Protein AF-K7WYJ3-F1 (afdb_monomer_lite)

Radius of gyration: 38.77 Å; chains: 1; bounding box: 84×34×86 Å

Sequence (149 aa):
MKNLEKLLELRNNISKLQFEIEGLMPEAVGEAIEVLGTCENTKNKTVYQNNNSKIVLVFKKQYETPQTDLKLNRLESDIRTATAKLSQNKANDLARIESEIEKHQQAIAELELERNRVIFTPYLSRLKKEYELRRQETMTLKPTLSVFL

Structure (mmCIF, N/CA/C/O backbone):
data_AF-K7WYJ3-F1
#
_entry.id   AF-K7WYJ3-F1
#
loop_
_atom_site.group_PDB
_atom_site.id
_atom_site.type_symbol
_atom_site.label_atom_id
_atom_site.label_alt_id
_atom_site.label_comp_id
_atom_site.label_asym_id
_atom_site.label_entity_id
_atom_site.label_seq_id
_atom_site.pdbx_PDB_ins_code
_atom_site.Cartn_x
_atom_site.Cartn_y
_atom_site.Cartn_z
_atom_site.occupancy
_atom_site.B_iso_or_equiv
_atom_site.auth_seq_id
_atom_site.auth_comp_id
_atom_site.auth_asym_id
_atom_site.auth_atom_id
_atom_site.pdbx_PDB_model_num
ATOM 1 N N . MET A 1 1 ? 26.509 -19.819 38.153 1.00 55.59 1 MET A N 1
ATOM 2 C CA . MET A 1 1 ? 25.791 -18.873 37.275 1.00 55.59 1 MET A CA 1
ATOM 3 C C . MET A 1 1 ? 24.685 -18.121 38.035 1.00 55.59 1 MET A C 1
ATOM 5 O O . MET A 1 1 ? 23.599 -17.924 37.515 1.00 55.59 1 MET A O 1
ATOM 9 N N . LYS A 1 2 ? 24.972 -17.608 39.244 1.00 73.75 2 LYS A N 1
ATOM 10 C CA . LYS A 1 2 ? 23.937 -17.094 40.167 1.00 73.75 2 LYS A CA 1
ATOM 11 C C . LYS A 1 2 ? 23.211 -15.836 39.667 1.00 73.75 2 LYS A C 1
ATOM 13 O O . LYS A 1 2 ? 22.013 -15.689 39.858 1.00 73.75 2 LYS A O 1
ATOM 18 N N . ASN A 1 3 ? 23.93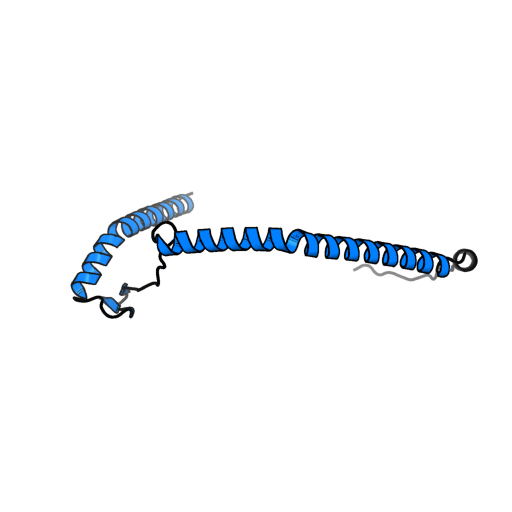2 -14.928 39.009 1.00 78.62 3 ASN A N 1
ATOM 19 C CA . ASN A 1 3 ? 23.344 -13.677 38.519 1.00 78.62 3 ASN A CA 1
ATOM 20 C C . ASN A 1 3 ? 22.496 -13.876 37.254 1.00 78.62 3 ASN A C 1
ATOM 22 O O . ASN A 1 3 ? 21.557 -13.120 37.042 1.00 78.62 3 ASN A O 1
ATOM 26 N N . LEU A 1 4 ? 22.807 -14.891 36.437 1.00 82.31 4 LEU A N 1
ATOM 27 C CA . LEU A 1 4 ? 22.031 -15.227 35.238 1.00 82.31 4 LEU A CA 1
ATOM 28 C C . LEU A 1 4 ? 20.688 -15.863 35.619 1.00 82.31 4 LEU A C 1
ATOM 30 O O . LEU A 1 4 ? 19.653 -15.463 35.097 1.00 82.31 4 LEU A O 1
ATOM 34 N N . GLU A 1 5 ? 20.699 -16.779 36.589 1.00 85.38 5 GLU A N 1
ATOM 35 C CA . GLU A 1 5 ? 19.487 -17.373 37.173 1.00 85.38 5 GLU A CA 1
ATOM 36 C C . GLU A 1 5 ? 18.604 -16.299 37.821 1.00 85.38 5 GLU A C 1
ATOM 38 O O . GLU A 1 5 ? 17.427 -16.181 37.486 1.00 85.38 5 GLU A O 1
ATOM 43 N N . LYS A 1 6 ? 19.195 -15.421 38.643 1.00 88.94 6 LYS A N 1
ATOM 44 C CA . LYS A 1 6 ? 18.475 -14.302 39.266 1.00 88.94 6 LYS A CA 1
ATOM 45 C C . LYS A 1 6 ? 17.875 -13.333 38.239 1.00 88.94 6 LYS A C 1
ATOM 47 O O . LYS A 1 6 ? 16.802 -12.781 38.466 1.00 88.94 6 LYS A O 1
ATOM 52 N N . LEU A 1 7 ? 18.540 -13.118 37.103 1.00 89.12 7 LEU A N 1
ATOM 53 C CA . LEU A 1 7 ? 18.020 -12.269 36.027 1.00 89.12 7 LEU A CA 1
ATOM 54 C C . LEU A 1 7 ? 16.800 -12.906 35.345 1.00 89.12 7 LEU A C 1
ATOM 56 O O . LEU A 1 7 ? 15.811 -12.212 35.100 1.00 89.12 7 LEU A O 1
ATOM 60 N N . LEU A 1 8 ? 16.836 -14.217 35.088 1.00 90.12 8 LEU A N 1
ATOM 61 C CA . LEU A 1 8 ? 15.690 -14.958 34.549 1.00 90.12 8 LEU A CA 1
ATOM 62 C C . LEU A 1 8 ? 14.504 -14.960 35.522 1.00 90.12 8 LEU A C 1
ATOM 64 O O . LEU A 1 8 ? 13.371 -14.721 35.105 1.00 90.12 8 LEU A O 1
ATOM 68 N N . GLU A 1 9 ? 14.752 -15.150 36.818 1.00 92.06 9 GLU A N 1
ATOM 69 C CA . GLU A 1 9 ? 13.718 -15.060 37.857 1.00 92.06 9 GLU A CA 1
ATOM 70 C C . GLU A 1 9 ? 13.060 -13.679 37.893 1.00 92.06 9 GLU A C 1
ATOM 72 O O . GLU A 1 9 ? 11.833 -13.579 37.887 1.00 92.06 9 GLU A O 1
ATOM 77 N N . LEU A 1 10 ? 13.855 -12.605 37.861 1.00 93.69 10 LEU A N 1
ATOM 78 C CA . LEU A 1 10 ? 13.325 -11.242 37.813 1.00 93.69 10 LEU A CA 1
ATOM 79 C C . LEU A 1 10 ? 12.482 -11.007 36.555 1.00 93.69 10 LEU A C 1
ATOM 81 O O . LEU A 1 10 ? 11.416 -10.399 36.642 1.00 93.69 10 LEU A O 1
ATOM 85 N N . ARG A 1 11 ? 12.905 -11.520 35.393 1.00 93.00 11 ARG A N 1
ATOM 86 C CA . ARG A 1 11 ? 12.139 -11.389 34.145 1.00 93.00 11 ARG A CA 1
ATOM 87 C C . ARG A 1 11 ? 10.809 -12.146 34.196 1.00 93.00 11 ARG A C 1
ATOM 89 O O . ARG A 1 11 ? 9.789 -11.624 33.735 1.00 93.00 11 ARG A O 1
ATOM 96 N N . ASN A 1 12 ? 10.805 -13.334 34.791 1.00 91.38 12 ASN A N 1
ATOM 97 C CA . ASN A 1 12 ? 9.587 -14.111 35.016 1.00 91.38 12 ASN A CA 1
ATOM 98 C C . ASN A 1 12 ? 8.649 -13.405 35.998 1.00 91.38 12 ASN A C 1
ATOM 100 O O . ASN A 1 12 ? 7.447 -13.343 35.753 1.00 91.38 12 ASN A O 1
ATOM 104 N N . ASN A 1 13 ? 9.189 -12.815 37.064 1.00 93.88 13 ASN A N 1
ATOM 105 C CA . ASN A 1 13 ? 8.400 -12.057 38.031 1.00 93.88 13 ASN A CA 1
ATOM 106 C C . ASN A 1 13 ? 7.792 -10.796 37.408 1.00 93.88 13 ASN A C 1
ATOM 108 O O . ASN A 1 13 ? 6.624 -10.525 37.651 1.00 93.88 13 ASN A O 1
ATOM 112 N N . ILE A 1 14 ? 8.521 -10.077 36.545 1.00 93.94 14 ILE A N 1
ATOM 113 C CA . ILE A 1 14 ? 7.953 -8.955 35.773 1.00 93.94 14 ILE A CA 1
ATOM 114 C C . ILE A 1 14 ? 6.768 -9.430 34.931 1.00 93.94 14 ILE A C 1
ATOM 116 O O . ILE A 1 14 ? 5.731 -8.781 34.921 1.00 93.94 14 ILE A O 1
ATOM 120 N N . SER A 1 15 ? 6.907 -10.573 34.256 1.00 91.31 15 SER A N 1
ATOM 121 C CA . SER A 1 15 ? 5.845 -11.108 33.395 1.00 91.31 15 SER A CA 1
ATOM 122 C C . SER A 1 15 ? 4.603 -11.503 34.203 1.00 91.31 15 SER A C 1
ATOM 124 O O . SER A 1 15 ? 3.486 -11.212 33.788 1.00 91.31 15 SER A O 1
ATOM 126 N N . LYS A 1 16 ? 4.793 -12.104 35.387 1.00 92.81 16 LYS A N 1
ATOM 127 C CA . LYS A 1 16 ? 3.700 -12.421 36.322 1.00 92.81 16 LYS A CA 1
ATOM 128 C C . LYS A 1 16 ? 3.005 -11.162 36.836 1.00 92.81 16 LYS A C 1
ATOM 130 O O . LYS A 1 16 ? 1.789 -11.070 36.752 1.00 92.81 16 LYS A O 1
ATOM 135 N N . LEU A 1 17 ? 3.780 -10.179 37.293 1.00 94.56 17 LEU A N 1
ATOM 136 C CA . LEU A 1 17 ? 3.244 -8.903 37.769 1.00 94.56 17 LEU A CA 1
ATOM 137 C C . LEU A 1 17 ? 2.489 -8.165 36.662 1.00 94.56 17 LEU A C 1
ATOM 139 O O . LEU A 1 17 ? 1.451 -7.573 36.921 1.00 94.56 17 LEU A O 1
ATOM 143 N N . GLN A 1 18 ? 2.978 -8.213 35.424 1.00 92.81 18 GLN A N 1
ATOM 144 C CA . GLN A 1 18 ? 2.299 -7.591 34.292 1.00 92.81 18 GLN A CA 1
ATOM 145 C C . GLN A 1 18 ? 0.950 -8.260 33.998 1.00 92.81 18 GLN A C 1
ATOM 147 O O . GLN A 1 18 ? -0.030 -7.560 33.769 1.00 92.81 18 GLN A O 1
ATOM 152 N N . PHE A 1 19 ? 0.881 -9.589 34.087 1.00 93.00 19 PHE A N 1
ATOM 153 C CA . PHE A 1 19 ? -0.374 -10.326 33.958 1.00 93.00 19 PHE A CA 1
ATOM 154 C C . PHE A 1 19 ? -1.364 -10.001 35.088 1.00 93.00 19 PHE A C 1
ATOM 156 O O . PHE A 1 19 ? -2.544 -9.774 34.832 1.00 93.00 19 PHE A O 1
ATOM 163 N N . GLU A 1 20 ? -0.891 -9.923 36.335 1.00 93.00 20 GLU A N 1
ATOM 164 C CA . GLU A 1 20 ? -1.719 -9.511 37.478 1.00 93.00 20 GLU A CA 1
ATOM 165 C C . GLU A 1 20 ? -2.248 -8.080 37.309 1.00 93.00 20 GLU A C 1
ATOM 167 O O . GLU A 1 20 ? -3.428 -7.826 37.548 1.00 93.00 20 GLU A O 1
ATOM 172 N N . ILE A 1 21 ? -1.406 -7.156 36.832 1.00 91.81 21 ILE A N 1
ATOM 173 C CA . ILE A 1 21 ? -1.817 -5.784 36.508 1.00 91.81 21 ILE A CA 1
ATOM 174 C C . ILE A 1 21 ? -2.909 -5.799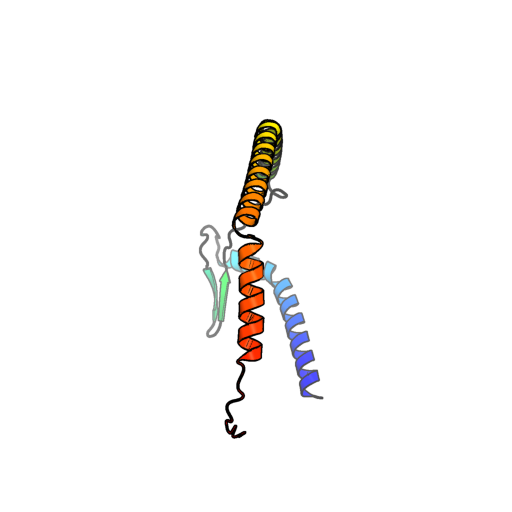 35.436 1.00 91.81 21 ILE A C 1
ATOM 176 O O . ILE A 1 21 ? -3.936 -5.153 35.614 1.00 91.81 21 ILE A O 1
ATOM 180 N N . GLU A 1 22 ? -2.724 -6.535 34.340 1.00 91.00 22 GLU A N 1
ATOM 181 C CA . GLU A 1 22 ? -3.718 -6.630 33.263 1.00 91.00 22 GLU A CA 1
ATOM 182 C C . GLU A 1 22 ? -5.058 -7.201 33.750 1.00 91.00 22 GLU A C 1
ATOM 184 O O . GLU A 1 22 ? -6.108 -6.732 33.309 1.00 91.00 22 GLU A O 1
ATOM 189 N N . GLY A 1 23 ? -5.031 -8.143 34.697 1.00 90.81 23 GLY A N 1
ATOM 190 C CA . GLY A 1 23 ? -6.229 -8.681 35.343 1.00 90.81 23 GLY A CA 1
ATOM 191 C C . GLY A 1 23 ? -6.944 -7.683 36.261 1.00 90.81 23 GLY A C 1
ATOM 192 O O . GLY A 1 23 ? -8.169 -7.624 36.245 1.00 90.81 23 GLY A O 1
ATOM 193 N N . LEU A 1 24 ? -6.197 -6.873 37.020 1.00 92.81 24 LEU A N 1
ATOM 194 C CA . LEU A 1 24 ? -6.745 -5.866 37.946 1.00 92.81 24 LEU A CA 1
ATOM 195 C C . LEU A 1 24 ? -7.192 -4.570 37.251 1.00 92.81 24 LEU A C 1
ATOM 197 O O . LEU A 1 24 ? -8.003 -3.816 37.790 1.00 92.81 24 LEU A O 1
ATOM 201 N N . MET A 1 25 ? -6.664 -4.282 36.060 1.00 89.44 25 MET A N 1
ATOM 202 C CA . MET A 1 25 ? -6.914 -3.029 35.340 1.00 89.44 25 MET A CA 1
ATOM 203 C C . MET A 1 25 ? -8.403 -2.714 35.098 1.00 89.44 25 MET A C 1
ATOM 205 O O . MET A 1 25 ? -8.779 -1.563 35.316 1.00 89.44 25 MET A O 1
ATOM 209 N N . PRO A 1 26 ? -9.274 -3.652 34.670 1.00 88.88 26 PRO A N 1
ATOM 210 C CA . PRO A 1 26 ? -10.693 -3.360 34.459 1.00 88.88 26 PRO A CA 1
ATOM 211 C C . PRO A 1 26 ? -11.414 -2.905 35.734 1.00 88.88 26 PRO A C 1
ATOM 213 O O . PRO A 1 26 ? -12.183 -1.946 35.692 1.00 88.88 26 PRO A O 1
ATOM 216 N N . GLU A 1 27 ? -11.131 -3.553 36.866 1.00 89.62 27 GLU A N 1
ATOM 217 C CA . GLU A 1 27 ? -11.721 -3.221 38.169 1.00 89.62 27 GLU A CA 1
ATOM 218 C C . GLU A 1 27 ? -11.217 -1.865 38.671 1.00 89.62 27 GLU A C 1
ATOM 220 O O . GLU A 1 27 ? -12.017 -1.005 39.037 1.00 89.62 27 GLU A O 1
ATOM 225 N N . ALA A 1 28 ? -9.906 -1.619 38.577 1.00 88.94 28 ALA A N 1
ATOM 226 C CA . ALA A 1 28 ? -9.304 -0.338 38.945 1.00 88.94 28 ALA A CA 1
ATOM 227 C C . ALA A 1 28 ? -9.809 0.829 38.072 1.00 88.94 28 ALA A C 1
ATOM 229 O O . ALA A 1 28 ? -9.935 1.960 38.544 1.00 88.94 28 ALA A O 1
ATOM 230 N N . VAL A 1 29 ? -10.119 0.578 36.793 1.00 88.19 29 VAL A N 1
ATOM 231 C CA . VAL A 1 29 ? -10.780 1.561 35.919 1.00 88.19 29 VAL A CA 1
ATOM 232 C C . VAL A 1 29 ? -12.219 1.817 36.375 1.00 88.19 29 VAL A C 1
ATOM 234 O O . VAL A 1 29 ? -12.646 2.970 36.361 1.00 88.19 29 VAL A O 1
ATOM 237 N N . GLY A 1 30 ? -12.949 0.784 36.807 1.00 84.38 30 GLY A N 1
ATOM 238 C CA . GLY A 1 30 ? -14.281 0.925 37.402 1.00 84.38 30 GLY A CA 1
ATOM 239 C C . GLY A 1 30 ? -14.266 1.816 38.645 1.00 84.38 30 GLY A C 1
ATOM 240 O O . GLY A 1 30 ? -14.965 2.829 38.680 1.00 84.38 30 GLY A O 1
ATOM 241 N N . GLU A 1 31 ? -13.384 1.518 39.600 1.00 86.00 31 GLU A N 1
ATOM 242 C CA . GLU A 1 31 ? -13.185 2.325 40.814 1.00 86.00 31 GLU A CA 1
ATOM 243 C C . GLU A 1 31 ? -12.807 3.776 40.469 1.00 86.00 31 GLU A C 1
ATOM 245 O O . GLU A 1 31 ? -13.357 4.733 41.017 1.00 86.00 31 GLU A O 1
ATOM 250 N N . ALA A 1 32 ? -11.921 3.968 39.488 1.00 86.44 32 ALA A N 1
ATOM 251 C CA . ALA A 1 32 ? -11.535 5.294 39.022 1.00 86.44 32 ALA A CA 1
ATOM 252 C C . ALA A 1 32 ? -12.703 6.116 38.455 1.00 86.44 32 ALA A C 1
ATOM 254 O O . ALA A 1 32 ? -12.738 7.339 38.623 1.00 86.44 32 ALA A O 1
ATOM 255 N N . ILE A 1 33 ? -13.644 5.466 37.767 1.00 84.12 33 ILE A N 1
ATOM 256 C CA . ILE A 1 33 ? -14.848 6.108 37.228 1.00 84.12 33 ILE A CA 1
ATOM 257 C C . ILE A 1 33 ? -15.796 6.500 38.369 1.00 84.12 33 ILE A C 1
ATOM 259 O O . ILE A 1 33 ? -16.321 7.616 38.350 1.00 84.12 33 ILE A O 1
ATOM 263 N N . GLU A 1 34 ? -15.968 5.633 39.371 1.00 84.44 34 GLU A N 1
ATOM 264 C CA . GLU A 1 34 ? -16.798 5.893 40.556 1.00 84.44 34 GLU A CA 1
ATOM 265 C C . GLU A 1 34 ? -16.271 7.073 41.381 1.00 84.44 34 GLU A C 1
ATOM 267 O O . GLU A 1 34 ? -17.028 7.994 41.694 1.00 84.44 34 GLU A O 1
ATOM 272 N N . VAL A 1 35 ? -14.959 7.110 41.649 1.00 82.50 35 VAL A N 1
ATOM 273 C CA . VAL A 1 35 ? -14.295 8.209 42.379 1.00 82.50 35 VAL A CA 1
ATOM 274 C C . VAL A 1 35 ? -14.505 9.560 41.689 1.00 82.50 35 VAL A C 1
ATOM 276 O O . VAL A 1 35 ? -14.625 10.595 42.347 1.00 82.50 35 VAL A O 1
ATOM 279 N N . LEU A 1 36 ? -14.559 9.576 40.356 1.00 78.94 36 LEU A N 1
ATOM 280 C CA . LEU A 1 36 ? -14.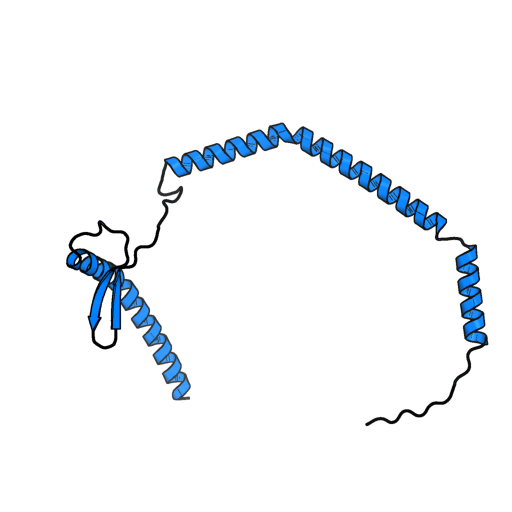720 10.802 39.577 1.00 78.94 36 LEU A CA 1
ATOM 281 C C . LEU A 1 36 ? -16.180 11.256 39.426 1.00 78.94 36 LEU A C 1
ATOM 283 O O . LEU A 1 36 ? -16.393 12.377 38.953 1.00 78.94 36 LEU A O 1
ATOM 287 N N . GLY A 1 37 ? -17.162 10.431 39.811 1.00 63.16 37 GLY A N 1
ATOM 288 C CA . GLY A 1 37 ? -18.596 10.748 39.895 1.00 63.16 37 GLY A CA 1
ATOM 289 C C . GLY A 1 37 ? -19.319 11.012 38.564 1.00 63.16 37 GLY A C 1
ATOM 290 O O . GLY A 1 37 ? -20.514 10.761 38.462 1.00 63.16 37 GLY A O 1
ATOM 291 N N . THR A 1 38 ? -18.624 11.501 37.532 1.00 63.47 38 THR A N 1
ATOM 292 C CA . THR A 1 38 ? -19.117 11.695 36.156 1.00 63.47 38 THR A CA 1
ATOM 293 C C . THR A 1 38 ? -17.950 11.768 35.156 1.00 63.47 38 THR A C 1
ATOM 295 O O . THR A 1 38 ? -17.018 12.577 35.277 1.00 63.47 38 THR A O 1
ATOM 298 N N . CYS A 1 39 ? -18.022 10.950 34.100 1.00 61.94 39 CYS A N 1
ATOM 299 C CA . CYS A 1 39 ? -17.096 10.956 32.954 1.00 61.94 39 CYS A CA 1
ATOM 300 C C . CYS A 1 39 ? -17.561 11.879 31.809 1.00 61.94 39 CYS A C 1
ATOM 302 O O . CYS A 1 39 ? -17.249 11.640 30.648 1.00 61.94 39 CYS A O 1
ATOM 304 N N . GLU A 1 40 ? -18.308 12.945 32.108 1.00 59.19 40 GLU A N 1
ATOM 305 C CA . GLU A 1 40 ? -18.893 13.824 31.079 1.00 59.19 40 GLU A CA 1
ATOM 306 C C . GLU A 1 40 ? -17.853 14.667 30.318 1.00 59.19 40 GLU A C 1
ATOM 308 O O . GLU A 1 40 ? -18.118 15.159 29.226 1.00 59.19 40 GLU A O 1
ATOM 313 N N . ASN A 1 41 ? -16.640 14.816 30.863 1.00 60.97 41 ASN A N 1
ATOM 314 C CA . ASN A 1 41 ? -15.544 15.541 30.223 1.00 60.97 41 ASN A CA 1
ATOM 315 C C . ASN A 1 41 ? -14.449 14.573 29.760 1.00 60.97 41 ASN A C 1
ATOM 317 O O . ASN A 1 41 ? -13.783 13.955 30.589 1.00 60.97 41 ASN A O 1
ATOM 321 N N . THR A 1 42 ? -14.176 14.534 28.451 1.00 66.19 42 THR A N 1
ATOM 322 C CA . THR A 1 42 ? -13.131 13.712 27.798 1.00 66.19 42 THR A CA 1
ATOM 323 C C . THR A 1 42 ? -11.701 14.216 28.052 1.00 66.19 42 THR A C 1
ATOM 325 O O . THR A 1 42 ? -10.827 14.114 27.187 1.00 66.19 42 THR A O 1
ATOM 328 N N . LYS A 1 43 ? -11.452 14.845 29.202 1.00 76.62 43 LYS A N 1
ATOM 329 C CA . LYS A 1 43 ? -10.124 15.315 29.610 1.00 76.62 43 LYS A CA 1
ATOM 330 C C . LYS A 1 43 ? -9.525 14.303 30.575 1.00 76.62 43 LYS A C 1
ATOM 332 O O . LYS A 1 43 ? -10.225 13.804 31.448 1.00 76.62 43 LYS A O 1
ATOM 337 N N . ASN A 1 44 ? -8.229 14.033 30.437 1.00 83.19 44 ASN A N 1
ATOM 338 C CA . ASN A 1 44 ? -7.511 13.153 31.357 1.00 83.19 44 ASN A CA 1
ATOM 339 C C . ASN A 1 44 ? -7.611 13.697 32.789 1.00 83.19 44 ASN A C 1
ATOM 341 O O . ASN A 1 44 ? -7.410 14.896 33.004 1.00 83.19 44 ASN A O 1
ATOM 345 N N . LYS A 1 45 ? -7.894 12.826 33.759 1.00 82.81 45 LYS A N 1
ATOM 346 C CA . LYS A 1 45 ? -8.045 13.203 35.173 1.00 82.81 45 LYS A CA 1
ATOM 347 C C . LYS A 1 45 ? -7.143 12.345 36.050 1.00 82.81 45 LYS A C 1
ATOM 349 O O . LYS A 1 45 ? -7.065 11.136 35.861 1.00 82.81 45 LYS A O 1
ATOM 354 N N . THR A 1 46 ? -6.462 12.962 37.010 1.00 85.38 46 THR A N 1
ATOM 355 C CA . THR A 1 46 ? -5.736 12.227 38.055 1.00 85.38 46 THR A CA 1
ATOM 356 C C . THR A 1 46 ? -6.749 11.661 39.046 1.00 85.38 46 THR A C 1
ATOM 358 O O . THR A 1 46 ? -7.568 12.413 39.564 1.00 85.38 46 THR A O 1
ATOM 361 N N . VAL A 1 47 ? -6.692 10.354 39.284 1.00 86.62 47 VAL A N 1
ATOM 362 C CA . VAL A 1 47 ? -7.617 9.609 40.158 1.00 86.62 47 VAL A CA 1
ATOM 363 C C . VAL A 1 47 ? -6.975 9.340 41.517 1.00 86.62 47 VAL A C 1
ATOM 365 O O . VAL A 1 47 ? -7.640 9.366 42.543 1.00 86.62 47 VAL A O 1
ATOM 368 N N . TYR A 1 48 ? -5.658 9.130 41.531 1.00 87.38 48 TYR A N 1
ATOM 369 C CA . TYR A 1 48 ? -4.890 8.883 42.745 1.00 87.38 48 TYR A CA 1
ATOM 370 C C . TYR A 1 48 ? -3.504 9.515 42.627 1.00 87.38 48 TYR A C 1
ATOM 372 O O . TYR A 1 48 ? -2.903 9.505 41.549 1.00 87.38 48 TYR A O 1
ATOM 380 N N . GLN A 1 49 ? -2.980 10.057 43.725 1.00 89.50 49 GLN A N 1
ATOM 381 C CA . GLN A 1 49 ? -1.635 10.620 43.787 1.00 89.50 49 GLN A CA 1
ATOM 382 C C . GLN A 1 49 ? -1.039 10.424 45.182 1.00 89.50 49 GLN A C 1
ATOM 384 O O . GLN A 1 49 ? -1.692 10.687 46.187 1.00 89.50 49 GLN A O 1
ATOM 389 N N . ASN A 1 50 ? 0.228 10.020 45.230 1.00 91.12 50 ASN A N 1
ATOM 390 C CA . ASN A 1 50 ? 1.057 10.044 46.433 1.00 91.12 50 ASN A CA 1
ATOM 391 C C . ASN A 1 50 ? 2.393 10.756 46.139 1.00 91.12 50 ASN A C 1
ATOM 393 O O . ASN A 1 50 ? 2.594 11.288 45.046 1.00 91.12 50 ASN A O 1
ATOM 397 N N . ASN A 1 51 ? 3.316 10.760 47.106 1.00 86.12 51 ASN A N 1
ATOM 398 C CA . ASN A 1 51 ? 4.575 11.511 47.018 1.00 86.12 51 ASN A CA 1
ATOM 399 C C . ASN A 1 51 ? 5.445 11.156 45.794 1.00 86.12 51 ASN A C 1
ATOM 401 O O . ASN A 1 51 ? 6.188 12.014 45.329 1.00 86.12 51 ASN A O 1
ATOM 405 N N . ASN A 1 52 ? 5.333 9.934 45.250 1.00 84.62 52 ASN A N 1
ATOM 406 C CA . ASN A 1 52 ? 6.212 9.437 44.182 1.00 84.62 52 ASN A CA 1
ATOM 407 C C . ASN A 1 52 ? 5.471 8.930 42.929 1.00 84.62 52 ASN A C 1
ATOM 409 O O . ASN A 1 52 ? 6.117 8.521 41.966 1.00 84.62 52 ASN A O 1
ATOM 413 N N . SER A 1 53 ? 4.136 8.906 42.916 1.00 86.81 53 SER A N 1
ATOM 414 C CA . SER A 1 53 ? 3.366 8.296 41.827 1.00 86.81 53 SER A CA 1
ATOM 415 C C . SER A 1 53 ? 1.962 8.880 41.696 1.00 86.81 53 SER A C 1
ATOM 417 O O . SER A 1 53 ? 1.398 9.420 42.648 1.00 86.81 53 SER A O 1
ATOM 419 N N . LYS A 1 54 ? 1.394 8.770 40.491 1.00 90.50 54 LYS A N 1
ATOM 420 C CA . LYS A 1 54 ? 0.013 9.160 40.198 1.00 90.50 54 LYS A CA 1
ATOM 421 C C . LYS A 1 54 ? -0.644 8.174 39.237 1.00 90.50 54 LYS A C 1
ATOM 423 O O . LYS A 1 54 ? 0.013 7.689 38.317 1.00 90.50 54 LYS A O 1
ATOM 428 N N . ILE A 1 55 ? -1.938 7.943 39.420 1.00 87.69 55 ILE A N 1
ATOM 429 C CA . ILE A 1 55 ? -2.802 7.198 38.500 1.00 87.69 55 ILE A CA 1
ATOM 430 C C . ILE A 1 55 ? -3.688 8.213 37.789 1.00 87.69 55 ILE A C 1
ATOM 432 O O . ILE A 1 55 ? -4.347 9.036 38.427 1.00 87.69 55 ILE A O 1
ATOM 436 N N . VAL A 1 56 ? -3.675 8.180 36.458 1.00 87.38 56 VAL A N 1
ATOM 437 C CA . VAL A 1 56 ? -4.424 9.107 35.607 1.00 87.38 56 VAL A CA 1
ATOM 438 C C . VAL A 1 56 ? -5.350 8.300 34.712 1.00 87.38 56 VAL A C 1
ATOM 440 O O . VAL A 1 56 ? -4.886 7.453 33.952 1.00 87.38 56 VAL A O 1
ATOM 443 N N . LEU A 1 57 ? -6.644 8.600 34.767 1.00 85.81 57 LEU A N 1
ATOM 444 C CA . LEU A 1 57 ? -7.617 8.091 33.814 1.00 85.81 57 LEU A CA 1
ATOM 445 C C . LEU A 1 57 ? -7.427 8.836 32.491 1.00 85.81 57 LEU A C 1
ATOM 447 O O . LEU A 1 57 ? -7.554 10.065 32.429 1.00 85.81 57 LEU A O 1
ATOM 451 N N . VAL A 1 58 ? -7.070 8.092 31.445 1.00 83.56 58 VAL A N 1
ATOM 452 C CA . VAL A 1 58 ? -6.783 8.627 30.110 1.00 83.56 58 VAL A CA 1
ATOM 453 C C . VAL A 1 58 ? -7.889 8.222 29.150 1.00 83.56 58 VAL A C 1
ATOM 455 O O . VAL A 1 58 ? -8.152 7.036 28.966 1.00 83.56 58 VAL A O 1
ATOM 458 N N . PHE A 1 59 ? -8.479 9.204 28.474 1.00 81.81 59 PHE A N 1
ATOM 459 C CA . PHE A 1 59 ? -9.501 8.960 27.461 1.00 81.81 59 PHE A CA 1
ATOM 460 C C . PHE A 1 59 ? -8.846 8.888 26.083 1.00 81.81 59 PHE A C 1
ATOM 462 O O . PHE A 1 59 ? -8.287 9.869 25.588 1.00 81.81 59 PHE A O 1
ATOM 469 N N . LYS A 1 60 ? -8.904 7.714 25.452 1.00 81.62 60 LYS A N 1
ATOM 470 C CA . LYS A 1 60 ? -8.473 7.527 24.062 1.00 81.62 60 LYS A CA 1
ATOM 471 C C . LYS A 1 60 ? -9.694 7.522 23.156 1.00 81.62 60 LYS A C 1
ATOM 473 O O . LYS A 1 60 ? -10.732 6.973 23.508 1.00 81.62 60 LYS A O 1
ATOM 478 N N . LYS A 1 61 ? -9.557 8.117 21.972 1.00 80.06 61 LYS A N 1
ATOM 479 C CA . LYS A 1 61 ? -10.571 7.982 20.926 1.00 80.06 61 LYS A CA 1
ATOM 480 C C . LYS A 1 61 ? -10.570 6.534 20.455 1.00 80.06 61 LYS A C 1
ATOM 482 O O . LYS A 1 61 ? -9.543 6.049 19.986 1.00 80.06 61 LYS A O 1
ATOM 487 N N . GLN A 1 62 ? -11.710 5.876 20.583 1.00 81.69 62 GLN A N 1
ATOM 488 C CA . GLN A 1 62 ? -11.966 4.575 19.990 1.00 81.69 62 GLN A CA 1
ATOM 489 C C . GLN A 1 62 ? -13.034 4.774 18.922 1.00 81.69 62 GLN A C 1
ATOM 491 O O . GLN A 1 62 ? -14.048 5.421 19.172 1.00 81.69 62 GLN A O 1
ATOM 496 N N . TYR A 1 63 ? -12.762 4.279 17.722 1.00 82.69 63 TYR A N 1
ATOM 497 C CA . TYR A 1 63 ? -13.715 4.310 16.623 1.00 82.69 63 TYR A CA 1
ATOM 498 C C . TYR A 1 63 ? -14.384 2.950 16.523 1.00 82.69 63 TYR A C 1
ATOM 500 O O . TYR A 1 63 ? -13.740 1.918 16.730 1.00 82.69 63 TYR A O 1
ATOM 508 N N . GLU A 1 64 ? -15.672 2.961 16.205 1.00 86.50 64 GLU A N 1
ATOM 509 C CA . GLU A 1 64 ? -16.381 1.742 15.855 1.00 86.50 64 GLU A CA 1
ATOM 510 C C . GLU A 1 64 ? -15.771 1.149 14.583 1.00 86.50 64 GLU A C 1
ATOM 512 O O . GLU A 1 64 ? -15.269 1.851 13.701 1.00 86.50 64 GLU A O 1
ATOM 517 N N . THR A 1 65 ? -15.776 -0.174 14.515 1.00 88.38 65 THR A N 1
ATOM 518 C CA . THR A 1 65 ? -15.317 -0.916 13.344 1.00 88.38 65 THR A CA 1
ATOM 519 C C . THR A 1 65 ? -16.524 -1.332 12.502 1.00 88.38 65 THR A C 1
ATOM 521 O O . THR A 1 65 ? -17.634 -1.420 13.028 1.00 88.38 65 THR A O 1
ATOM 524 N N . PRO A 1 66 ? -16.340 -1.699 11.224 1.00 83.81 66 PRO A N 1
ATOM 525 C CA . PRO A 1 66 ? -17.411 -2.284 10.410 1.00 83.81 66 PRO A CA 1
ATOM 526 C C . PRO A 1 66 ? -18.019 -3.575 10.993 1.00 83.81 66 PRO A C 1
ATOM 528 O O . PRO A 1 66 ? -19.073 -4.023 10.548 1.00 83.81 66 PRO A O 1
ATOM 531 N N . GLN A 1 67 ? -17.354 -4.207 11.968 1.00 85.19 67 GLN A N 1
ATOM 532 C CA . GLN A 1 67 ? -17.868 -5.376 12.692 1.00 85.19 67 GLN A CA 1
ATOM 533 C C . GLN A 1 67 ? -18.851 -4.977 13.799 1.00 85.19 67 GLN A C 1
ATOM 535 O O . GLN A 1 67 ? -19.732 -5.758 14.144 1.00 85.19 67 GLN A O 1
ATOM 540 N N . THR A 1 68 ? -18.698 -3.771 14.350 1.00 85.38 68 THR A N 1
ATOM 541 C CA . THR A 1 68 ? -19.500 -3.256 15.466 1.00 85.38 68 THR A CA 1
ATOM 542 C C . THR A 1 68 ? -20.548 -2.230 15.025 1.00 85.38 68 THR A C 1
ATOM 544 O O . THR A 1 68 ? -21.543 -2.071 15.721 1.00 85.38 68 THR A O 1
ATOM 547 N N . ASP A 1 69 ? -20.369 -1.578 13.868 1.00 91.75 69 ASP A N 1
ATOM 548 C CA . ASP A 1 69 ? -21.309 -0.603 13.294 1.00 91.75 69 ASP A CA 1
ATOM 549 C C . ASP A 1 69 ? -21.841 -1.055 11.922 1.00 91.75 69 ASP A C 1
ATOM 551 O O . ASP A 1 69 ? -21.117 -1.149 10.923 1.00 91.75 69 ASP A O 1
ATOM 555 N N . LEU A 1 70 ? -23.157 -1.269 11.860 1.00 90.00 70 LEU A N 1
ATOM 556 C CA . LEU A 1 70 ? -23.881 -1.656 10.648 1.00 90.00 70 LEU A CA 1
ATOM 557 C C . LEU A 1 70 ? -23.850 -0.583 9.549 1.00 90.00 70 LEU A C 1
ATOM 559 O O . LEU A 1 70 ? -23.881 -0.929 8.365 1.00 90.00 70 LEU A O 1
ATOM 563 N N . LYS A 1 71 ? -23.815 0.709 9.897 1.00 93.12 71 LYS A N 1
ATOM 564 C CA . LYS A 1 71 ? -23.732 1.797 8.912 1.00 93.12 71 LYS A CA 1
ATOM 565 C C . LYS A 1 71 ? -22.356 1.839 8.264 1.00 93.12 71 LYS A C 1
ATOM 567 O O . LYS A 1 71 ? -22.288 1.947 7.041 1.00 93.12 71 LYS A O 1
ATOM 572 N N . LEU A 1 72 ? -21.286 1.699 9.051 1.00 90.56 72 LEU A N 1
ATOM 573 C CA . LEU A 1 72 ? -19.924 1.610 8.513 1.00 90.56 72 LEU A CA 1
ATOM 574 C C . LEU A 1 72 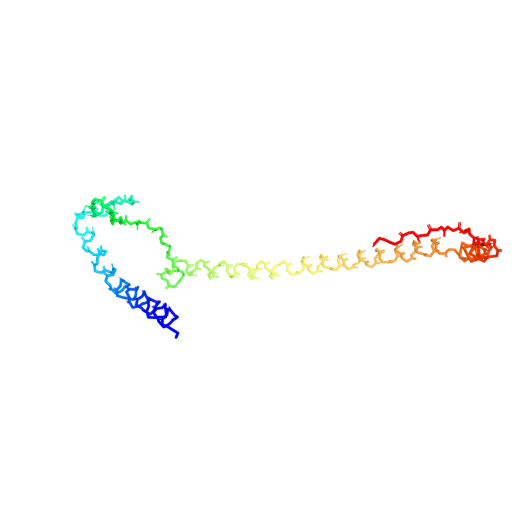? -19.768 0.400 7.591 1.00 90.56 72 LEU A C 1
ATOM 576 O O . LEU A 1 72 ? -19.214 0.535 6.503 1.00 90.56 72 LEU A O 1
ATOM 580 N N . ASN A 1 73 ? -20.331 -0.749 7.969 1.00 93.56 73 ASN A N 1
ATOM 581 C CA . ASN A 1 73 ? -20.314 -1.947 7.129 1.00 93.56 73 ASN A CA 1
ATOM 582 C C . ASN A 1 73 ? -20.999 -1.726 5.769 1.00 93.56 73 ASN A C 1
ATOM 584 O O . ASN A 1 73 ? -20.440 -2.039 4.717 1.00 93.56 73 ASN A O 1
ATOM 588 N N . ARG A 1 74 ? -22.201 -1.132 5.782 1.00 92.88 74 ARG A N 1
ATOM 589 C CA . ARG A 1 74 ? -22.944 -0.816 4.552 1.00 92.88 74 ARG A CA 1
ATOM 590 C C . ARG A 1 74 ? -22.182 0.156 3.661 1.00 92.88 74 ARG A C 1
ATOM 592 O O . ARG A 1 74 ? -22.048 -0.112 2.474 1.00 92.88 74 ARG A O 1
ATOM 599 N N . LEU A 1 75 ? -21.625 1.221 4.236 1.00 94.94 75 LEU A N 1
ATOM 600 C CA . LEU A 1 75 ? -20.808 2.177 3.488 1.00 94.94 75 LEU A CA 1
ATOM 601 C C . LEU A 1 75 ? -19.594 1.505 2.844 1.00 94.94 75 LEU A C 1
ATOM 603 O O . LEU A 1 75 ? -19.283 1.783 1.690 1.00 94.94 75 LEU A O 1
ATOM 607 N N . GLU A 1 76 ? -18.928 0.593 3.550 1.00 92.50 76 GLU A N 1
ATOM 608 C CA . GLU A 1 76 ? -17.800 -0.149 2.988 1.00 92.50 76 GLU A CA 1
ATOM 609 C C . GLU A 1 76 ? -18.229 -1.033 1.804 1.00 92.50 76 GLU A C 1
ATOM 611 O O . GLU A 1 76 ? -17.547 -1.083 0.777 1.00 92.50 76 GLU A O 1
ATOM 616 N N . SER A 1 77 ? -19.388 -1.686 1.909 1.00 92.94 77 SER A N 1
ATOM 617 C CA . SER A 1 77 ? -19.976 -2.471 0.818 1.00 92.94 77 SER A CA 1
ATOM 618 C C . SER A 1 77 ? -20.349 -1.606 -0.394 1.00 92.94 77 SER A C 1
ATOM 620 O O . SER A 1 77 ? -20.022 -1.953 -1.537 1.00 92.94 77 SER A O 1
ATOM 622 N N . ASP A 1 78 ? -20.967 -0.448 -0.153 1.00 95.69 78 ASP A N 1
ATOM 623 C CA . ASP A 1 78 ? -21.353 0.507 -1.193 1.00 95.69 78 ASP A CA 1
ATOM 624 C C . ASP A 1 78 ? -20.121 1.059 -1.918 1.00 95.69 78 ASP A C 1
ATOM 626 O O . ASP A 1 78 ? -20.094 1.089 -3.151 1.00 95.69 78 ASP A O 1
ATOM 630 N N . ILE A 1 79 ? -19.069 1.415 -1.169 1.00 94.44 79 ILE A N 1
ATOM 631 C CA . ILE A 1 7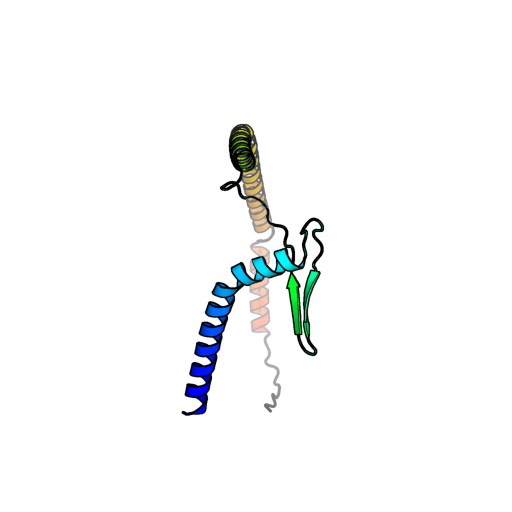9 ? -17.784 1.857 -1.726 1.00 94.44 79 ILE A CA 1
ATOM 632 C C . ILE A 1 79 ? -17.206 0.767 -2.624 1.00 94.44 79 ILE A C 1
ATOM 634 O O . ILE A 1 79 ? -16.911 1.041 -3.785 1.00 94.44 79 ILE A O 1
ATOM 638 N N . ARG A 1 80 ? -17.104 -0.478 -2.142 1.00 94.94 80 ARG A N 1
ATOM 639 C CA . ARG A 1 80 ? -16.570 -1.596 -2.943 1.00 94.94 80 ARG A CA 1
ATOM 640 C C . ARG A 1 80 ? -17.356 -1.791 -4.238 1.00 94.94 80 ARG A C 1
ATOM 642 O O . ARG A 1 80 ? -16.765 -1.967 -5.304 1.00 94.94 80 ARG A O 1
ATOM 649 N N . THR A 1 81 ? -18.681 -1.718 -4.159 1.00 95.06 81 THR A N 1
ATOM 650 C CA . THR A 1 81 ? -19.563 -1.868 -5.322 1.00 95.06 81 THR A CA 1
ATOM 651 C C . THR A 1 81 ? -19.375 -0.725 -6.321 1.00 95.06 81 THR A C 1
ATOM 653 O O . THR A 1 81 ? -19.290 -0.961 -7.529 1.00 95.06 81 THR A O 1
ATOM 656 N N . ALA A 1 82 ? -19.282 0.514 -5.837 1.00 94.06 82 ALA A N 1
ATOM 657 C CA . ALA A 1 82 ? -19.027 1.683 -6.672 1.00 94.06 82 ALA A CA 1
ATOM 658 C C . ALA A 1 82 ? -17.645 1.613 -7.338 1.00 94.06 82 ALA A C 1
ATOM 660 O O . ALA A 1 82 ? -17.538 1.881 -8.536 1.00 94.06 82 ALA A O 1
ATOM 661 N N . THR A 1 83 ? -16.611 1.186 -6.607 1.00 91.94 83 THR A N 1
ATOM 662 C CA . THR A 1 83 ? -15.261 0.977 -7.148 1.00 91.94 83 THR A CA 1
ATOM 663 C C . THR A 1 83 ? -15.270 -0.069 -8.258 1.00 91.94 83 THR A C 1
ATOM 665 O O . THR A 1 83 ? -14.751 0.200 -9.337 1.00 91.94 83 THR A O 1
ATOM 668 N N . ALA A 1 84 ? -15.922 -1.217 -8.050 1.00 92.00 84 ALA A N 1
ATOM 669 C CA . ALA A 1 84 ? -16.012 -2.264 -9.068 1.00 92.00 84 ALA A CA 1
ATOM 670 C C . ALA A 1 84 ? -16.709 -1.770 -10.348 1.00 92.00 84 ALA A C 1
ATOM 672 O O . ALA A 1 84 ? -16.204 -1.980 -11.453 1.00 92.00 84 ALA A O 1
ATOM 673 N N . LYS A 1 85 ? -17.830 -1.047 -10.209 1.00 92.12 85 LYS A N 1
ATOM 674 C CA . LYS A 1 85 ? -18.537 -0.438 -11.349 1.00 92.12 85 LYS A CA 1
ATOM 675 C C . LYS A 1 85 ? -17.676 0.591 -12.074 1.00 92.12 85 LYS A C 1
ATOM 677 O O . LYS A 1 85 ? -17.669 0.626 -13.302 1.00 92.12 85 LYS A O 1
ATOM 682 N N . LEU A 1 86 ? -16.948 1.426 -11.334 1.00 91.56 86 LEU A N 1
ATOM 683 C CA . LEU A 1 86 ? -16.059 2.425 -11.917 1.00 91.56 86 LEU A CA 1
ATOM 684 C C . LEU A 1 86 ? -14.936 1.758 -12.717 1.00 91.56 86 LEU A C 1
ATOM 686 O O . LEU A 1 86 ? -14.709 2.138 -13.862 1.00 91.56 86 LEU A O 1
ATOM 690 N N . SER A 1 87 ? -14.288 0.739 -12.150 1.00 86.06 87 SER A N 1
ATOM 691 C CA . SER A 1 87 ? -13.249 -0.034 -12.834 1.00 86.06 87 SER A CA 1
ATOM 692 C C . SER A 1 87 ? -13.779 -0.704 -14.099 1.00 86.06 87 SER A C 1
ATOM 694 O O . SER A 1 87 ? -13.126 -0.630 -15.134 1.00 86.06 87 SER A O 1
ATOM 696 N N . GLN A 1 88 ? -14.980 -1.285 -14.059 1.00 88.81 88 GLN A N 1
ATOM 697 C CA . GLN A 1 88 ? -15.599 -1.890 -15.240 1.00 88.81 88 GLN A CA 1
ATOM 698 C C . GLN A 1 88 ? -15.910 -0.847 -16.323 1.00 88.81 88 GLN A C 1
ATOM 700 O O . GLN A 1 88 ? -15.580 -1.049 -17.489 1.00 88.81 88 GLN A O 1
ATOM 705 N N . ASN A 1 89 ? -16.484 0.295 -15.941 1.00 89.00 89 ASN A N 1
ATOM 706 C CA . ASN A 1 89 ? -16.805 1.377 -16.875 1.00 89.00 89 ASN A CA 1
ATOM 707 C C . ASN A 1 89 ? -15.552 2.002 -17.501 1.00 89.00 89 ASN A C 1
ATOM 709 O O . ASN A 1 89 ? -15.606 2.512 -18.618 1.00 89.00 89 ASN A O 1
ATOM 713 N N . LYS A 1 90 ? -14.432 1.980 -16.774 1.00 92.44 90 LYS A N 1
ATOM 714 C CA . LYS A 1 90 ? -13.148 2.536 -17.207 1.00 92.44 90 LYS A CA 1
ATOM 715 C C . LYS A 1 90 ? -12.193 1.508 -17.794 1.00 92.44 90 LYS A C 1
ATOM 717 O O . LYS A 1 90 ? -11.138 1.903 -18.272 1.00 92.44 90 LYS A O 1
ATOM 722 N N . ALA A 1 91 ? -12.572 0.233 -17.846 1.00 90.50 91 ALA A N 1
ATOM 723 C CA . ALA A 1 91 ? -11.726 -0.830 -18.379 1.00 90.50 91 ALA A CA 1
ATOM 724 C C . ALA A 1 91 ? -11.315 -0.564 -19.834 1.00 90.50 91 ALA A C 1
ATOM 726 O O . ALA A 1 91 ? -10.148 -0.703 -20.176 1.00 90.50 91 ALA A O 1
ATOM 727 N N . ASN A 1 92 ? -12.248 -0.101 -20.672 1.00 87.56 92 ASN A N 1
ATOM 728 C CA . ASN A 1 92 ? -11.955 0.207 -22.075 1.00 87.56 92 ASN A CA 1
ATOM 729 C C . ASN A 1 92 ? -11.049 1.438 -22.227 1.00 87.56 92 ASN A C 1
ATOM 731 O O . ASN A 1 92 ? -10.160 1.445 -23.075 1.00 87.56 92 ASN A O 1
ATOM 735 N N . ASP A 1 93 ? -11.254 2.467 -21.396 1.00 92.81 93 ASP A N 1
ATOM 736 C CA . ASP A 1 93 ? -10.396 3.657 -21.374 1.00 92.81 93 ASP A CA 1
ATOM 737 C C . ASP A 1 93 ? -8.967 3.280 -20.946 1.00 92.81 93 ASP A C 1
ATOM 739 O O . ASP A 1 93 ? -8.003 3.724 -21.567 1.00 92.81 93 ASP A O 1
ATOM 743 N N . LEU A 1 94 ? -8.835 2.428 -19.923 1.00 90.44 94 LEU A N 1
ATOM 744 C CA . LEU A 1 94 ? -7.554 1.914 -19.437 1.00 90.44 94 LEU A CA 1
ATOM 745 C C . LEU A 1 94 ? -6.856 1.052 -20.490 1.00 90.44 94 LEU A C 1
ATOM 747 O O . LEU A 1 94 ? -5.702 1.319 -20.800 1.00 90.44 94 LEU A O 1
ATOM 751 N N . ALA A 1 95 ? -7.565 0.109 -21.113 1.00 90.81 95 ALA A N 1
ATOM 752 C CA . ALA A 1 95 ? -7.009 -0.734 -22.171 1.00 90.81 95 ALA A CA 1
ATOM 753 C C . ALA A 1 95 ? -6.536 0.093 -23.381 1.00 90.81 95 ALA A C 1
ATOM 755 O O . ALA A 1 95 ? -5.506 -0.204 -23.989 1.00 90.81 95 ALA A O 1
ATOM 756 N N . ARG A 1 96 ? -7.258 1.171 -23.724 1.00 94.50 96 ARG A N 1
ATOM 757 C CA . ARG A 1 96 ? -6.815 2.115 -24.759 1.00 94.50 96 ARG A CA 1
ATOM 758 C C . ARG A 1 96 ? -5.515 2.812 -24.356 1.00 94.50 96 ARG A C 1
ATOM 760 O O . ARG A 1 96 ? -4.602 2.882 -25.174 1.00 94.50 96 ARG A O 1
ATOM 767 N N . ILE A 1 97 ? -5.433 3.314 -23.122 1.00 94.50 97 ILE A N 1
ATOM 768 C CA . ILE A 1 97 ? -4.228 3.974 -22.596 1.00 94.50 97 ILE A CA 1
ATOM 769 C C . ILE A 1 97 ? -3.043 3.000 -22.578 1.00 94.50 97 ILE A C 1
ATOM 771 O O . ILE A 1 97 ? -1.955 3.364 -23.012 1.00 94.50 97 ILE A O 1
ATOM 775 N N . GLU A 1 98 ? -3.246 1.760 -22.138 1.00 94.56 98 GLU A N 1
ATOM 776 C CA . GLU A 1 98 ? -2.216 0.714 -22.138 1.00 94.56 98 GLU A CA 1
ATOM 777 C C . GLU A 1 98 ? -1.705 0.426 -23.556 1.00 94.56 98 GLU A C 1
ATOM 779 O O . GLU A 1 98 ? -0.497 0.410 -23.786 1.00 94.56 98 GLU A O 1
ATOM 784 N N . SER A 1 99 ? -2.605 0.316 -24.537 1.00 95.25 99 SER A N 1
ATOM 785 C CA . SER A 1 99 ? -2.214 0.140 -25.941 1.00 95.25 99 SER A CA 1
ATOM 786 C C . SER A 1 99 ? -1.430 1.339 -26.497 1.00 95.25 99 SER A C 1
ATOM 788 O O . SER A 1 99 ? -0.493 1.163 -27.278 1.00 95.25 99 SER A O 1
ATOM 790 N N . GLU A 1 100 ? -1.785 2.568 -26.112 1.00 96.56 100 GLU A N 1
ATOM 791 C CA . GLU A 1 100 ? -1.031 3.771 -26.493 1.00 96.56 100 GLU A CA 1
ATOM 792 C C . GLU A 1 100 ? 0.370 3.781 -25.868 1.00 96.56 100 GLU A C 1
ATOM 794 O O . GLU A 1 100 ? 1.343 4.103 -26.555 1.00 96.56 100 GLU A O 1
ATOM 799 N N . ILE A 1 101 ? 0.498 3.361 -24.606 1.00 95.56 101 ILE A N 1
ATOM 800 C CA . ILE A 1 101 ? 1.794 3.209 -23.931 1.00 95.56 101 ILE A CA 1
ATOM 801 C C . ILE A 1 101 ? 2.680 2.215 -24.685 1.00 95.56 101 ILE A C 1
ATOM 803 O O . ILE A 1 101 ? 3.828 2.543 -24.989 1.00 95.56 101 ILE A O 1
ATOM 807 N N . GLU A 1 102 ? 2.159 1.037 -25.034 1.00 95.94 102 GLU A N 1
ATOM 808 C CA . GLU A 1 102 ? 2.924 0.021 -25.769 1.00 95.94 102 GLU A CA 1
ATOM 809 C C . GLU A 1 102 ? 3.411 0.538 -27.129 1.00 95.94 102 GLU A C 1
ATOM 811 O O . GLU A 1 102 ? 4.583 0.369 -27.476 1.00 95.94 102 GLU A O 1
ATOM 816 N N . LYS A 1 103 ? 2.550 1.237 -27.881 1.00 96.06 103 LYS A N 1
ATOM 817 C CA . LYS A 1 103 ? 2.934 1.850 -29.164 1.00 96.06 103 LYS A CA 1
ATOM 818 C C . LYS A 1 103 ? 4.067 2.856 -28.997 1.00 96.06 103 LYS A C 1
ATOM 820 O O . LYS A 1 103 ? 5.014 2.861 -29.784 1.00 96.06 103 LYS A O 1
ATOM 825 N N . HIS A 1 104 ? 3.991 3.708 -27.978 1.00 96.62 104 HIS A N 1
ATOM 826 C CA . HIS A 1 104 ? 5.042 4.686 -27.717 1.00 96.62 104 HIS A CA 1
ATOM 827 C C . HIS A 1 104 ? 6.350 4.028 -27.270 1.00 96.62 104 HIS A C 1
ATOM 829 O O . HIS A 1 104 ? 7.417 4.464 -27.698 1.00 96.62 104 HIS A O 1
ATOM 835 N N . GLN A 1 105 ? 6.294 2.957 -26.479 1.00 96.62 105 GLN A N 1
ATOM 836 C CA . GLN A 1 105 ? 7.484 2.192 -26.097 1.00 96.62 105 GLN A CA 1
ATOM 837 C C . GLN A 1 105 ? 8.163 1.538 -27.305 1.00 96.62 105 GLN A C 1
ATOM 839 O O . GLN A 1 105 ? 9.388 1.584 -27.411 1.00 96.62 105 GLN A O 1
ATOM 844 N N . GLN A 1 106 ? 7.387 0.987 -28.242 1.00 95.69 106 GLN A N 1
ATOM 845 C CA . GLN A 1 106 ? 7.925 0.444 -29.494 1.00 95.69 106 GLN A CA 1
ATOM 846 C C . GLN A 1 106 ? 8.611 1.530 -30.328 1.00 95.69 106 GLN A C 1
AT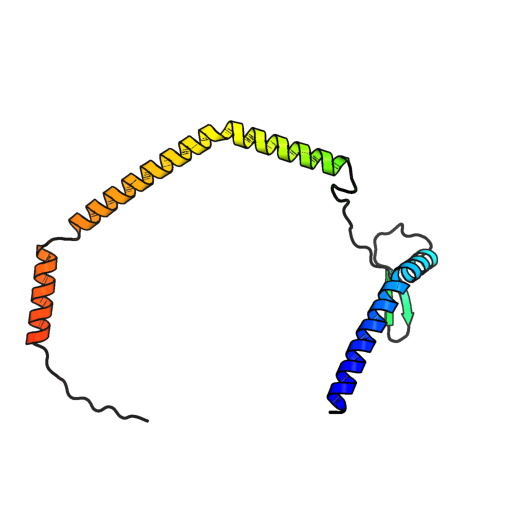OM 848 O O . GLN A 1 106 ? 9.753 1.348 -30.743 1.00 95.69 106 GLN A O 1
ATOM 853 N N . ALA A 1 107 ? 7.970 2.690 -30.494 1.00 95.81 107 ALA A N 1
ATOM 854 C CA . ALA A 1 107 ? 8.560 3.815 -31.219 1.00 95.81 107 ALA A CA 1
ATOM 855 C C . ALA A 1 107 ? 9.868 4.311 -30.569 1.00 95.81 107 ALA A C 1
ATOM 857 O O . ALA A 1 107 ? 10.833 4.622 -31.266 1.00 95.81 107 ALA A O 1
ATOM 858 N N . ILE A 1 108 ? 9.931 4.350 -29.232 1.00 95.31 108 ILE A N 1
ATOM 859 C CA . ILE A 1 108 ? 11.165 4.681 -28.504 1.00 95.31 108 ILE A CA 1
ATOM 860 C C . ILE A 1 108 ? 12.257 3.649 -28.805 1.00 95.31 108 ILE A C 1
ATOM 862 O O . ILE A 1 108 ? 13.375 4.037 -29.138 1.00 95.31 108 ILE A O 1
ATOM 866 N N . ALA A 1 109 ? 11.942 2.354 -28.739 1.00 95.00 109 ALA A N 1
ATOM 867 C CA . ALA A 1 109 ? 12.911 1.294 -29.008 1.00 95.00 109 ALA A CA 1
ATOM 868 C C . ALA A 1 109 ? 13.464 1.358 -30.445 1.00 95.00 109 ALA A C 1
ATOM 870 O O . ALA A 1 109 ? 14.662 1.158 -30.663 1.00 95.00 109 ALA A O 1
ATOM 871 N N . GLU A 1 110 ? 12.621 1.680 -31.428 1.00 95.81 110 GLU A N 1
ATOM 872 C CA . GLU A 1 110 ? 13.044 1.880 -32.819 1.00 95.81 110 GLU A CA 1
ATOM 873 C C . GLU A 1 110 ? 14.002 3.069 -32.962 1.00 95.81 110 GLU A C 1
ATOM 875 O O . GLU A 1 110 ? 15.064 2.933 -33.577 1.00 95.81 110 GLU A O 1
ATOM 880 N N . LEU A 1 111 ? 13.679 4.205 -32.336 1.00 93.44 111 LEU A N 1
ATOM 881 C CA . LEU A 1 111 ? 14.535 5.395 -32.333 1.00 93.44 111 LEU A CA 1
ATOM 882 C C . LEU A 1 111 ? 15.871 5.147 -31.623 1.00 93.44 111 LEU A C 1
ATOM 884 O O . LEU A 1 111 ? 16.912 5.634 -32.066 1.00 93.44 111 LEU A O 1
ATOM 888 N N . GLU A 1 112 ? 15.881 4.374 -30.538 1.00 90.44 112 GLU A N 1
ATOM 889 C CA . GLU A 1 112 ? 17.118 3.969 -29.865 1.00 90.44 112 GLU A CA 1
ATOM 890 C C . GLU A 1 112 ? 17.981 3.071 -30.754 1.00 90.44 112 GLU A C 1
ATOM 892 O O . GLU A 1 112 ? 19.206 3.229 -30.802 1.00 90.44 112 GLU A O 1
ATOM 897 N N . LEU A 1 113 ? 17.359 2.156 -31.497 1.00 88.62 113 LEU A N 1
ATOM 898 C CA . LEU A 1 113 ? 18.047 1.302 -32.458 1.00 88.62 113 LEU A CA 1
ATOM 899 C C . LEU A 1 113 ? 18.650 2.146 -33.591 1.00 88.62 113 LEU A C 1
ATOM 901 O O . LEU A 1 113 ? 19.824 1.971 -33.932 1.00 88.62 113 LEU A O 1
ATOM 905 N N . GLU A 1 114 ? 17.897 3.102 -34.129 1.00 87.88 114 GLU A N 1
ATOM 906 C CA . GLU A 1 114 ? 18.380 4.038 -35.145 1.00 87.88 114 GLU A CA 1
ATOM 907 C C . GLU A 1 114 ? 19.535 4.902 -34.621 1.00 87.88 114 GLU A C 1
ATOM 909 O O . GLU A 1 114 ? 20.599 4.955 -35.243 1.00 87.88 114 GLU A O 1
ATOM 914 N N . ARG A 1 115 ? 19.393 5.483 -33.425 1.00 85.44 115 ARG A N 1
ATOM 915 C CA . ARG A 1 115 ? 20.470 6.212 -32.739 1.00 85.44 115 ARG A CA 1
ATOM 916 C C . ARG A 1 115 ? 21.728 5.352 -32.622 1.00 85.44 115 ARG A C 1
ATOM 918 O O . ARG A 1 115 ? 22.824 5.820 -32.929 1.00 85.44 115 ARG A O 1
ATOM 925 N N . ASN A 1 116 ? 21.592 4.097 -32.200 1.00 81.38 116 ASN A N 1
ATOM 926 C CA . ASN A 1 116 ? 22.725 3.186 -32.055 1.00 81.38 116 ASN A CA 1
ATOM 927 C C . ASN A 1 116 ? 23.372 2.846 -33.402 1.00 81.38 116 ASN A C 1
ATOM 929 O O . ASN A 1 116 ? 24.598 2.771 -33.472 1.00 81.38 116 ASN A O 1
ATOM 933 N N . ARG A 1 117 ? 22.592 2.710 -34.481 1.00 80.56 117 ARG A N 1
ATOM 934 C CA . ARG A 1 117 ? 23.130 2.556 -35.844 1.00 80.56 117 ARG A CA 1
ATOM 935 C C . ARG A 1 117 ? 23.919 3.786 -36.289 1.00 80.56 117 ARG A C 1
ATOM 937 O O . ARG A 1 117 ? 24.988 3.633 -36.870 1.00 80.56 117 ARG A O 1
ATOM 944 N N . VAL A 1 118 ? 23.426 4.988 -35.991 1.00 76.69 118 VAL A N 1
ATOM 945 C CA . VAL A 1 118 ? 24.112 6.248 -36.321 1.00 76.69 118 VAL A CA 1
ATOM 946 C C . VAL A 1 118 ? 25.414 6.399 -35.525 1.00 76.69 118 VAL A C 1
ATOM 948 O O . VAL A 1 118 ? 26.437 6.806 -36.075 1.00 76.69 118 VAL A O 1
ATOM 951 N N . ILE A 1 119 ? 25.410 6.043 -34.238 1.00 70.88 119 ILE A N 1
ATOM 952 C CA . ILE A 1 119 ? 26.594 6.131 -33.368 1.00 70.88 119 ILE A CA 1
ATOM 953 C C . ILE A 1 119 ? 27.625 5.040 -33.706 1.00 70.88 119 ILE A C 1
ATOM 955 O O . ILE A 1 119 ? 28.835 5.285 -33.654 1.00 70.88 119 ILE A O 1
ATOM 959 N N . PHE A 1 120 ? 27.178 3.835 -34.069 1.00 65.88 120 PHE A N 1
ATOM 960 C CA . PHE A 1 120 ? 28.049 2.718 -34.423 1.00 65.88 120 PHE A CA 1
ATOM 961 C C . PHE A 1 120 ? 28.476 2.798 -35.892 1.00 65.88 120 PHE A C 1
ATOM 963 O O . PHE A 1 120 ? 28.013 2.052 -36.751 1.00 65.88 120 PHE A O 1
ATOM 970 N N . THR A 1 121 ? 29.416 3.691 -36.192 1.00 71.31 121 THR A N 1
ATOM 971 C CA . THR A 1 121 ? 30.085 3.677 -37.496 1.00 71.31 121 THR A CA 1
ATOM 972 C C . THR A 1 121 ? 31.236 2.657 -37.479 1.00 71.31 121 THR A C 1
ATOM 974 O O . THR A 1 121 ? 32.126 2.740 -36.623 1.00 71.31 121 THR A O 1
ATOM 977 N N . PRO A 1 122 ? 31.295 1.708 -38.437 1.00 74.25 122 PRO A N 1
ATOM 978 C CA . PRO A 1 122 ? 32.427 0.783 -38.581 1.00 74.25 122 PRO A CA 1
ATOM 979 C C . PRO A 1 122 ? 33.777 1.509 -38.671 1.00 74.25 122 PRO A C 1
ATOM 981 O O . PRO A 1 122 ? 34.799 1.013 -38.199 1.00 74.25 122 PRO A O 1
ATOM 984 N N . TYR A 1 123 ? 33.758 2.728 -39.213 1.00 76.31 123 TYR A N 1
ATOM 985 C CA . TYR A 1 123 ? 34.902 3.627 -39.288 1.00 76.31 123 TYR A CA 1
ATOM 986 C C . TYR A 1 123 ? 35.432 4.053 -37.908 1.00 76.31 123 TYR A C 1
ATOM 988 O O . TYR A 1 123 ? 36.628 3.921 -37.652 1.00 76.31 123 TYR A O 1
ATOM 996 N N . LEU A 1 124 ? 34.562 4.487 -36.986 1.00 79.00 124 LEU A N 1
ATOM 997 C CA . LEU A 1 124 ? 34.972 4.871 -35.630 1.00 79.00 124 LEU A CA 1
ATOM 998 C C . LEU A 1 124 ? 35.501 3.667 -34.838 1.00 79.00 124 LEU A C 1
ATOM 1000 O O . LEU A 1 124 ? 36.469 3.795 -34.089 1.00 79.00 124 LEU A O 1
ATOM 1004 N N . SER A 1 125 ? 34.901 2.487 -35.024 1.00 80.94 125 SER A N 1
ATOM 1005 C CA . SER A 1 125 ? 35.396 1.242 -34.420 1.00 80.94 125 SER A CA 1
ATOM 1006 C C . SER A 1 125 ? 36.803 0.889 -34.916 1.00 80.94 125 SER A C 1
ATOM 1008 O O . SER A 1 125 ? 37.679 0.558 -34.113 1.00 80.94 125 SER A O 1
ATOM 1010 N N . ARG A 1 126 ? 37.053 1.033 -36.226 1.00 85.56 126 ARG A N 1
ATOM 1011 C CA . ARG A 1 126 ? 38.379 0.833 -36.826 1.00 85.56 126 ARG A CA 1
ATOM 1012 C C . ARG A 1 126 ? 39.409 1.809 -36.255 1.00 85.56 126 ARG A C 1
ATOM 1014 O O . ARG A 1 126 ? 40.463 1.364 -35.814 1.00 85.56 126 ARG A O 1
ATOM 1021 N N . LEU A 1 127 ? 39.076 3.099 -36.188 1.00 85.94 127 LEU A N 1
ATOM 1022 C CA . LEU A 1 127 ? 39.958 4.130 -35.628 1.00 85.94 127 LEU A CA 1
ATOM 1023 C C . LEU A 1 127 ? 40.301 3.878 -34.154 1.00 85.94 127 LEU A C 1
ATOM 1025 O O . LEU A 1 127 ? 41.452 4.030 -33.762 1.00 85.94 127 LEU A O 1
ATOM 1029 N N . LYS A 1 128 ? 39.332 3.453 -33.332 1.00 86.31 128 LYS A N 1
ATOM 1030 C CA . LYS A 1 128 ? 39.587 3.105 -31.922 1.00 86.31 128 LYS A CA 1
ATOM 1031 C C . LYS A 1 128 ? 40.549 1.923 -31.781 1.00 86.31 128 LYS A C 1
ATOM 1033 O O . LYS A 1 128 ? 41.418 1.952 -30.915 1.00 86.31 128 LYS A O 1
ATOM 1038 N N . LYS A 1 129 ? 40.415 0.900 -32.633 1.00 90.06 129 LYS A N 1
ATOM 1039 C CA . LYS A 1 129 ? 41.346 -0.241 -32.653 1.00 90.06 129 LYS A CA 1
ATOM 1040 C C . LYS A 1 129 ? 42.753 0.181 -33.067 1.00 90.06 129 LYS A C 1
ATOM 1042 O O . LYS A 1 129 ? 43.715 -0.225 -32.428 1.00 90.06 129 LYS A O 1
ATOM 1047 N N . GLU A 1 130 ? 42.861 1.000 -34.107 1.00 91.12 130 GLU A N 1
ATOM 1048 C CA . GLU A 1 130 ? 44.140 1.526 -34.591 1.00 91.12 130 GLU A CA 1
ATOM 1049 C C . GLU A 1 130 ? 44.829 2.403 -33.533 1.00 91.12 130 GLU A C 1
ATOM 1051 O O . GLU A 1 130 ? 46.026 2.261 -33.291 1.00 91.12 130 GLU A O 1
ATOM 1056 N N . TYR A 1 131 ? 44.059 3.233 -32.823 1.00 92.38 131 TYR A N 1
ATOM 1057 C CA . TYR A 1 131 ? 44.547 4.027 -31.697 1.00 92.38 131 TYR A CA 1
ATOM 1058 C C . TYR A 1 131 ? 45.106 3.162 -30.558 1.00 92.38 131 TYR A C 1
ATOM 1060 O O . TYR A 1 131 ? 46.213 3.421 -30.092 1.00 92.38 131 TYR A O 1
ATOM 1068 N N . GLU A 1 132 ? 44.377 2.132 -30.111 1.00 92.19 132 GLU A N 1
ATOM 1069 C CA . GLU A 1 132 ? 44.854 1.255 -29.030 1.00 92.19 132 GLU A CA 1
ATOM 1070 C C . GLU A 1 132 ? 46.084 0.440 -29.441 1.00 92.19 132 GLU A C 1
ATOM 1072 O O . GLU A 1 132 ? 47.021 0.327 -28.652 1.00 92.19 132 GLU A O 1
ATOM 1077 N N . LEU A 1 133 ? 46.133 -0.058 -30.682 1.00 93.31 133 LEU A N 1
ATOM 1078 C CA . LEU A 1 133 ? 47.337 -0.697 -31.223 1.00 93.31 133 LEU A CA 1
ATOM 1079 C C . LEU A 1 133 ? 48.525 0.262 -31.158 1.00 93.31 133 LEU A C 1
ATOM 1081 O O . LEU A 1 133 ? 49.565 -0.075 -30.593 1.00 93.31 133 LEU A O 1
ATOM 1085 N N . ARG A 1 134 ? 48.350 1.500 -31.634 1.00 90.88 134 ARG A N 1
ATOM 1086 C CA . ARG A 1 134 ? 49.429 2.487 -31.616 1.00 90.88 134 ARG A CA 1
ATOM 1087 C C . ARG A 1 134 ? 49.841 2.878 -30.197 1.00 90.88 134 ARG A C 1
ATOM 1089 O O . ARG A 1 134 ? 51.023 3.096 -29.938 1.00 90.88 134 ARG A O 1
ATOM 1096 N N . ARG A 1 135 ? 48.893 2.954 -29.263 1.00 90.50 135 ARG A N 1
ATOM 1097 C CA . ARG A 1 135 ? 49.136 3.235 -27.841 1.00 90.50 135 ARG A CA 1
ATOM 1098 C C . ARG A 1 135 ? 49.926 2.115 -27.163 1.00 90.50 135 ARG A C 1
ATOM 1100 O O . ARG A 1 135 ? 50.793 2.406 -26.346 1.00 90.50 135 ARG A O 1
ATOM 1107 N N . GLN A 1 136 ? 49.658 0.859 -27.516 1.00 88.56 136 GLN A N 1
ATOM 1108 C CA . GLN A 1 136 ? 50.433 -0.290 -27.043 1.00 88.56 136 GLN A CA 1
ATOM 1109 C C . GLN A 1 136 ? 51.841 -0.303 -27.646 1.00 88.56 136 GLN A C 1
ATOM 1111 O O . GLN A 1 136 ? 52.811 -0.469 -26.913 1.00 88.56 136 GLN A O 1
ATOM 1116 N N . GLU A 1 137 ? 51.975 -0.048 -28.950 1.00 89.81 137 GLU A N 1
ATOM 1117 C CA . GLU A 1 137 ? 53.278 0.048 -29.628 1.00 89.81 137 GLU A CA 1
ATOM 1118 C C . GLU A 1 137 ? 54.164 1.171 -29.073 1.00 89.81 137 GLU A C 1
ATOM 1120 O O . GLU A 1 137 ? 55.388 1.072 -29.084 1.00 89.81 137 GLU A O 1
ATOM 1125 N N . THR A 1 138 ? 53.548 2.257 -28.608 1.00 86.19 138 THR A N 1
ATOM 1126 C CA . THR A 1 138 ? 54.240 3.436 -28.061 1.00 86.19 138 THR A CA 1
ATOM 1127 C C . THR A 1 138 ? 54.340 3.407 -26.535 1.00 86.19 138 THR A C 1
ATOM 1129 O O . THR A 1 138 ? 54.819 4.368 -25.925 1.00 86.19 138 THR A O 1
ATOM 1132 N N . MET A 1 139 ? 53.909 2.312 -25.899 1.00 85.31 139 MET A N 1
ATOM 1133 C CA . MET A 1 139 ? 53.951 2.160 -24.452 1.00 85.31 139 MET A CA 1
ATOM 1134 C C . MET A 1 139 ? 55.402 2.123 -23.967 1.00 85.31 139 MET A C 1
ATOM 1136 O O . MET A 1 139 ? 56.202 1.284 -24.372 1.00 85.31 139 MET A O 1
ATOM 1140 N N . THR A 1 140 ? 55.725 3.013 -23.033 1.00 85.00 140 THR A N 1
ATOM 1141 C CA . THR A 1 140 ? 57.012 3.030 -22.337 1.00 85.00 140 THR A CA 1
ATOM 1142 C C . THR A 1 140 ? 56.783 2.837 -20.844 1.00 85.00 140 THR A C 1
ATOM 1144 O O . THR A 1 140 ? 55.881 3.431 -20.252 1.00 85.00 140 THR A O 1
ATOM 1147 N N . LEU A 1 141 ? 57.585 1.973 -20.221 1.00 80.62 141 LEU A N 1
ATOM 1148 C CA . LEU A 1 141 ? 57.563 1.778 -18.776 1.00 80.62 141 LEU A CA 1
ATOM 1149 C C . LEU A 1 141 ? 58.416 2.865 -18.126 1.00 80.62 141 LEU A C 1
ATOM 1151 O O . LEU A 1 141 ? 59.632 2.907 -18.313 1.00 80.62 141 LEU A O 1
ATOM 1155 N N . LYS A 1 142 ? 57.778 3.754 -17.362 1.00 81.19 142 LYS A N 1
ATOM 1156 C CA . LYS A 1 142 ? 58.477 4.768 -16.571 1.00 81.19 142 LYS A CA 1
ATOM 1157 C C . LYS A 1 142 ? 58.768 4.197 -15.179 1.00 81.19 142 LYS A C 1
ATOM 1159 O O . LYS A 1 142 ? 57.815 3.883 -14.468 1.00 81.19 142 LYS A O 1
ATOM 1164 N N . PRO A 1 143 ? 60.041 4.054 -14.772 1.00 71.44 143 PRO A N 1
ATOM 1165 C CA . PRO A 1 143 ? 60.365 3.512 -13.459 1.00 71.44 143 PRO A CA 1
ATOM 1166 C C . PRO A 1 143 ? 59.931 4.481 -12.353 1.00 71.44 143 PRO A C 1
ATOM 1168 O O . PRO A 1 143 ? 60.156 5.690 -12.442 1.00 71.44 143 PRO A O 1
ATOM 1171 N N . THR A 1 144 ? 59.322 3.936 -11.300 1.00 70.19 144 THR A N 1
ATOM 1172 C CA . THR A 1 144 ? 58.922 4.653 -10.081 1.00 70.19 144 THR A CA 1
ATOM 1173 C C . THR A 1 144 ? 59.219 3.792 -8.858 1.00 70.19 144 THR A C 1
ATOM 1175 O O . THR A 1 144 ? 59.113 2.570 -8.929 1.00 70.19 144 THR A O 1
ATOM 1178 N N . LEU A 1 145 ? 59.569 4.416 -7.733 1.00 67.62 145 LEU A N 1
ATOM 1179 C CA . LEU A 1 145 ? 59.765 3.727 -6.457 1.00 67.62 145 LEU A CA 1
ATOM 1180 C C . LEU A 1 145 ? 58.471 3.789 -5.640 1.00 67.62 145 LEU A C 1
ATOM 1182 O O . LEU A 1 145 ? 57.916 4.869 -5.446 1.00 67.62 145 LEU A O 1
ATOM 1186 N N . SER A 1 146 ? 58.013 2.642 -5.146 1.00 62.72 146 SER A N 1
ATOM 1187 C CA . SER A 1 146 ? 56.910 2.551 -4.187 1.00 62.72 146 SER A CA 1
ATOM 1188 C C . SER A 1 146 ? 57.478 2.207 -2.812 1.00 62.72 146 SER A C 1
ATOM 1190 O O . SER A 1 146 ? 58.152 1.190 -2.661 1.00 62.72 146 SER A O 1
ATOM 1192 N N . VAL A 1 147 ? 57.227 3.067 -1.823 1.00 59.88 147 VAL A N 1
ATOM 1193 C CA . VAL A 1 147 ? 57.562 2.829 -0.412 1.00 59.88 147 VAL A CA 1
ATOM 1194 C C . VAL A 1 147 ? 56.311 2.279 0.264 1.00 59.88 147 VAL A C 1
ATOM 1196 O O . VAL A 1 147 ? 55.283 2.954 0.283 1.00 59.88 147 VAL A O 1
ATOM 1199 N N . PHE A 1 148 ? 56.385 1.054 0.777 1.00 59.88 148 PHE A N 1
ATOM 1200 C CA . PHE A 1 148 ? 55.310 0.438 1.555 1.00 59.88 148 PHE A CA 1
ATOM 1201 C C . PHE A 1 148 ? 55.575 0.702 3.045 1.00 59.88 148 PHE A C 1
ATOM 1203 O O . PHE A 1 148 ? 56.679 0.420 3.515 1.00 59.88 148 PHE A O 1
ATOM 1210 N N . LEU A 1 149 ? 54.595 1.295 3.739 1.00 53.31 149 LEU A N 1
ATOM 1211 C CA . LEU A 1 149 ? 54.582 1.524 5.192 1.00 53.31 149 LEU A CA 1
ATOM 1212 C C . LEU A 1 149 ? 53.849 0.387 5.904 1.00 53.31 149 LEU A C 1
ATOM 1214 O O . LEU A 1 149 ? 52.804 -0.043 5.365 1.00 53.31 149 LEU A O 1
#

Secondary structure (DSSP, 8-state):
-HHHHHHHHHHHHHHHHHHHHHHHHHHHHHHHHHHHS---S-S-EEEEEETTEEEEE-----PPPTTT-HHHHHHHHHHHHHHHHHHHHHHHHHHHHHHHHHHHHHHHHHHHHHHHHHH--HHHHHHHHHHHHHHHHT-----------

Foldseek 3Di:
DVVVVVVVVVVVVVVVVVVVCVVCVVVVVVVQCVQVVDPPDQDKAWSDDDPPDTDIDHRDDDDDDLVRDVVNVVVVVVVVVVVVVVCVVCVVVVVVVVVVVVVVVVVVVVVVVVVVVVVDDPVVVVVVVVVVVVCVVPDDDDDDDDDDD

pLDDT: mean 85.93, std 9.55, range [53.31, 96.62]